Protein AF-A0A3S4KEK2-F1 (afdb_monomer_lite)

Sequence (43 aa):
MGAQVVELGPVNATIHKINECVNAADLQLLARMYQRVM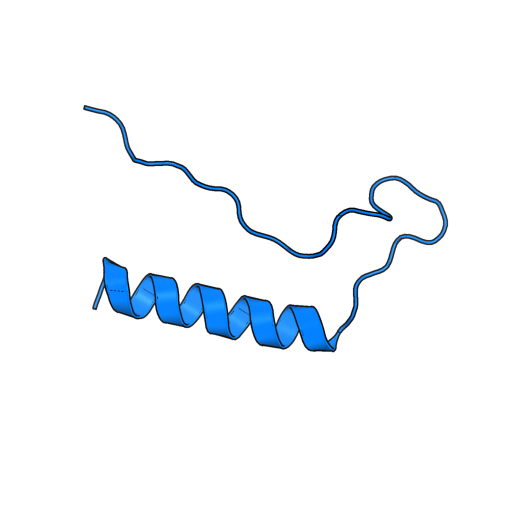EQLVA

Foldseek 3Di:
DDDDDDDDDFDCPCPPHPPDDGDPVVVVVVVVVVVVVCVVPPD

Secondary structure (DSSP, 8-state):
-PPP-----S--TTTTSTT----HHHHHHHHHHHHHHHHHHT-

Radius of gyration: 13.87 Å; chains: 1; bounding box: 32×12×40 Å

pLDDT: mean 97.06, std 5.08, range [70.75, 98.81]

Organism: Klebsiella pneumoniae (NCBI:txid573)

Structure (mmCIF, N/CA/C/O backbone):
data_AF-A0A3S4KEK2-F1
#
_entry.id   AF-A0A3S4KEK2-F1
#
loop_
_atom_site.group_PDB
_atom_site.id
_atom_site.type_symbol
_atom_site.label_atom_id
_atom_site.label_alt_id
_atom_site.label_comp_id
_atom_site.label_asym_id
_atom_site.label_entity_id
_atom_site.label_seq_id
_atom_site.pdbx_PDB_ins_code
_atom_site.Cartn_x
_atom_site.Cartn_y
_atom_site.Cartn_z
_atom_site.occupancy
_atom_site.B_iso_or_equiv
_atom_site.auth_seq_id
_atom_site.auth_comp_id
_atom_site.auth_asym_id
_atom_site.auth_atom_id
_atom_site.pdbx_PDB_model_num
ATOM 1 N N . MET A 1 1 ? 0.459 7.532 26.875 1.00 70.75 1 MET A N 1
ATOM 2 C CA . MET A 1 1 ? 0.415 6.273 26.095 1.00 70.75 1 MET A CA 1
ATOM 3 C C . MET A 1 1 ? 0.427 6.638 24.617 1.00 70.75 1 MET A C 1
ATOM 5 O O . MET A 1 1 ? -0.229 7.612 24.273 1.00 70.75 1 MET A O 1
ATOM 9 N N . GLY A 1 2 ? 1.223 5.949 23.793 1.00 92.00 2 GLY A N 1
ATOM 10 C CA . GLY A 1 2 ? 1.345 6.215 22.351 1.00 92.00 2 GLY A CA 1
ATOM 11 C C . GLY A 1 2 ? 0.330 5.432 21.513 1.00 92.00 2 GLY A C 1
ATOM 12 O O . GLY A 1 2 ? -0.320 4.521 22.023 1.00 92.00 2 GLY A O 1
ATOM 13 N N . ALA A 1 3 ? 0.198 5.795 20.238 1.00 95.38 3 ALA A N 1
ATOM 14 C CA . ALA A 1 3 ? -0.635 5.070 19.282 1.00 95.38 3 ALA A CA 1
ATOM 15 C C . ALA A 1 3 ? 0.006 3.731 18.873 1.00 95.38 3 ALA A C 1
ATOM 17 O O . ALA A 1 3 ? 1.229 3.588 18.894 1.00 95.38 3 ALA A O 1
ATOM 18 N N . GLN A 1 4 ? -0.822 2.766 18.470 1.00 96.75 4 GLN A N 1
ATOM 19 C CA . GLN A 1 4 ? -0.353 1.569 17.769 1.00 96.75 4 GLN A CA 1
ATOM 20 C C . GLN A 1 4 ? -0.108 1.927 16.298 1.00 96.75 4 GLN A C 1
ATOM 22 O O . GLN A 1 4 ? -0.953 2.578 15.685 1.00 96.75 4 GLN A O 1
ATOM 27 N N . VAL A 1 5 ? 1.041 1.530 15.744 1.00 97.12 5 VAL A N 1
ATOM 28 C CA . VAL A 1 5 ? 1.470 1.913 14.388 1.00 97.12 5 VAL A CA 1
ATOM 29 C C . VAL A 1 5 ? 1.812 0.667 13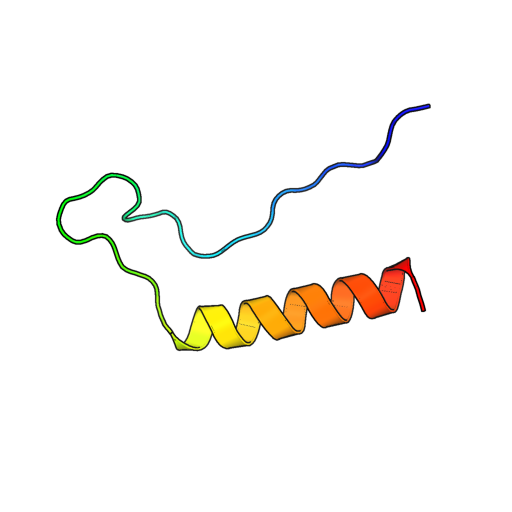.577 1.00 97.12 5 VAL A C 1
ATOM 31 O O . VAL A 1 5 ? 2.583 -0.176 14.032 1.00 97.12 5 VAL A O 1
ATOM 34 N N . VAL A 1 6 ? 1.231 0.565 12.379 1.00 98.25 6 VAL A N 1
ATOM 35 C CA . VAL A 1 6 ? 1.460 -0.508 11.401 1.00 98.25 6 VAL A CA 1
ATOM 36 C C . VAL A 1 6 ? 1.535 0.112 10.006 1.00 98.25 6 VAL A C 1
ATOM 38 O O . VAL A 1 6 ? 0.751 1.005 9.690 1.00 98.25 6 VAL A O 1
ATOM 41 N N . GLU A 1 7 ? 2.441 -0.386 9.165 1.00 98.38 7 GLU A N 1
ATOM 42 C CA . GLU A 1 7 ? 2.532 -0.031 7.746 1.00 98.38 7 GLU A CA 1
ATOM 43 C C . GLU A 1 7 ? 2.040 -1.197 6.880 1.00 98.38 7 GLU A C 1
ATOM 45 O O . GLU A 1 7 ? 2.451 -2.344 7.054 1.00 98.38 7 GLU A O 1
ATOM 50 N N . LEU A 1 8 ? 1.153 -0.898 5.936 1.00 98.50 8 LEU A N 1
ATOM 51 C CA . LEU A 1 8 ? 0.637 -1.836 4.943 1.00 98.50 8 LEU A CA 1
ATOM 52 C C . LEU A 1 8 ? 0.620 -1.108 3.604 1.00 98.50 8 LEU A C 1
ATOM 54 O O . LEU A 1 8 ? 0.140 0.021 3.549 1.00 98.50 8 LEU A O 1
ATOM 58 N N . GLY A 1 9 ? 1.105 -1.742 2.541 1.00 98.50 9 GLY A N 1
ATOM 59 C CA . GLY A 1 9 ? 1.181 -1.154 1.206 1.00 98.50 9 GLY A CA 1
ATOM 60 C C . GLY A 1 9 ? 1.342 -2.216 0.114 1.00 98.50 9 GLY A C 1
ATOM 61 O O . GLY A 1 9 ? 1.289 -3.412 0.414 1.00 98.50 9 GLY A O 1
ATOM 62 N N . PRO A 1 10 ? 1.509 -1.801 -1.154 1.00 98.44 10 PRO A N 1
ATOM 63 C CA . PRO A 1 10 ? 1.717 -2.719 -2.271 1.00 98.44 10 PRO A CA 1
ATOM 64 C C . PRO A 1 10 ? 3.092 -3.406 -2.205 1.00 98.44 10 PRO A C 1
ATOM 66 O O . PRO A 1 10 ? 3.946 -3.069 -1.385 1.00 98.44 10 PRO A O 1
ATOM 69 N N . VAL A 1 11 ? 3.321 -4.368 -3.104 1.00 98.38 11 VAL A N 1
ATOM 70 C CA . VAL A 1 11 ? 4.616 -5.051 -3.242 1.00 98.38 11 VAL A CA 1
ATOM 71 C C . VAL A 1 11 ? 5.731 -4.035 -3.501 1.00 98.38 11 VAL A C 1
ATOM 73 O O . VAL A 1 11 ? 5.654 -3.236 -4.428 1.00 98.38 11 VAL A O 1
ATOM 76 N N . ASN A 1 12 ? 6.800 -4.104 -2.711 1.00 98.31 12 ASN A N 1
ATOM 77 C CA . ASN A 1 12 ? 7.923 -3.167 -2.770 1.00 98.31 12 ASN A CA 1
ATOM 78 C C . ASN A 1 12 ? 9.111 -3.661 -3.619 1.00 98.31 12 ASN A C 1
ATOM 80 O O . ASN A 1 12 ? 10.157 -3.025 -3.638 1.00 98.31 12 ASN A O 1
ATOM 84 N N . ALA A 1 13 ? 8.985 -4.782 -4.332 1.00 98.62 13 ALA A N 1
ATOM 85 C CA . ALA A 1 13 ? 10.104 -5.427 -5.027 1.00 98.62 13 ALA A CA 1
ATOM 86 C C . ALA A 1 13 ? 10.815 -4.531 -6.064 1.00 98.62 13 ALA A C 1
ATOM 88 O O . ALA A 1 13 ? 11.987 -4.757 -6.371 1.00 98.62 13 ALA A O 1
ATOM 89 N N . THR A 1 14 ? 10.125 -3.523 -6.608 1.00 98.69 14 THR A N 1
ATOM 90 C CA . THR A 1 14 ? 10.652 -2.648 -7.664 1.00 98.69 14 THR A CA 1
ATOM 91 C C . THR A 1 14 ? 10.925 -1.213 -7.214 1.00 98.69 14 THR A C 1
ATOM 93 O O . THR A 1 14 ? 11.288 -0.404 -8.065 1.00 98.69 14 THR A O 1
ATOM 96 N N . ILE A 1 15 ? 10.753 -0.872 -5.928 1.00 98.44 15 ILE A N 1
ATOM 97 C CA . ILE A 1 15 ? 10.987 0.504 -5.460 1.00 98.44 15 ILE A CA 1
ATOM 98 C C . ILE A 1 15 ? 12.446 0.908 -5.705 1.00 98.44 15 ILE A C 1
ATOM 100 O O . ILE A 1 15 ? 13.362 0.103 -5.502 1.00 98.44 15 ILE A O 1
ATOM 104 N N . HIS A 1 16 ? 12.676 2.146 -6.145 1.00 97.94 16 HIS A N 1
ATOM 105 C CA . HIS A 1 16 ? 14.016 2.662 -6.464 1.00 97.94 16 HIS A CA 1
ATOM 106 C C . HIS A 1 16 ? 14.748 1.872 -7.573 1.00 97.94 16 HIS A C 1
ATOM 108 O O . HIS A 1 16 ? 15.979 1.747 -7.563 1.00 97.94 16 HIS A O 1
ATOM 114 N N . LYS A 1 17 ? 14.008 1.326 -8.547 1.00 98.56 17 LYS A N 1
ATOM 115 C CA . LYS A 1 17 ? 14.549 0.651 -9.743 1.00 98.56 17 LYS A CA 1
ATOM 116 C C . LYS A 1 17 ? 14.045 1.329 -11.019 1.00 98.56 17 LYS A C 1
ATOM 118 O O . LYS A 1 17 ? 13.028 2.003 -11.012 1.00 98.56 17 LYS A O 1
ATOM 123 N N . ILE A 1 18 ? 14.752 1.124 -12.135 1.00 98.00 18 ILE A N 1
ATOM 124 C CA . ILE A 1 18 ? 14.446 1.780 -13.424 1.00 98.00 18 ILE A CA 1
ATOM 125 C C . ILE A 1 18 ? 13.023 1.460 -13.913 1.00 98.00 18 ILE A C 1
ATOM 127 O O . ILE A 1 18 ? 12.321 2.352 -14.369 1.00 98.00 18 ILE A O 1
ATOM 131 N N . ASN A 1 19 ? 12.593 0.201 -13.794 1.00 98.50 19 ASN A N 1
ATOM 132 C CA . ASN A 1 19 ? 11.263 -0.255 -14.211 1.00 98.50 19 ASN A CA 1
ATOM 133 C C . ASN A 1 19 ? 10.346 -0.438 -12.995 1.00 98.50 19 ASN A C 1
ATOM 135 O O . ASN A 1 19 ? 9.790 -1.518 -12.792 1.00 98.50 19 ASN A O 1
ATOM 139 N N . GLU A 1 20 ? 10.261 0.585 -12.145 1.00 98.31 20 GLU A N 1
ATOM 140 C CA . GLU A 1 20 ? 9.361 0.577 -10.994 1.00 98.31 20 GLU A CA 1
ATOM 141 C C . GLU A 1 20 ? 7.907 0.432 -11.453 1.00 98.31 20 GLU A C 1
ATOM 143 O O . GLU A 1 20 ? 7.427 1.182 -12.305 1.00 98.31 20 GLU A O 1
ATOM 148 N N . CYS A 1 21 ? 7.209 -0.568 -10.919 1.00 98.62 21 CYS A N 1
ATOM 149 C CA . CYS A 1 21 ? 5.830 -0.835 -11.279 1.00 98.62 21 CYS A CA 1
ATOM 150 C C . CYS A 1 21 ? 5.057 -1.455 -10.115 1.00 98.62 21 CYS A C 1
ATOM 152 O O . CYS A 1 21 ? 5.613 -1.956 -9.143 1.00 98.62 21 CYS A O 1
ATOM 154 N N . VAL A 1 22 ? 3.735 -1.429 -10.234 1.00 98.56 22 VAL A N 1
ATOM 155 C CA . VAL A 1 22 ? 2.815 -2.054 -9.287 1.00 98.56 22 VAL A CA 1
ATOM 156 C C . VAL A 1 22 ? 1.707 -2.746 -10.067 1.00 98.56 22 VAL A C 1
ATOM 158 O O . VAL A 1 22 ? 1.303 -2.281 -11.135 1.00 98.56 22 VAL A O 1
ATOM 161 N N . ASN A 1 23 ? 1.206 -3.866 -9.552 1.00 98.75 23 ASN A N 1
ATOM 162 C CA . ASN A 1 23 ? 0.055 -4.527 -10.149 1.00 98.75 23 ASN A CA 1
ATOM 163 C C . ASN A 1 23 ? -1.215 -3.696 -9.891 1.00 98.75 23 ASN A C 1
ATOM 165 O O . ASN A 1 23 ? -1.574 -3.424 -8.746 1.00 98.75 23 ASN A O 1
ATOM 169 N N . ALA A 1 24 ? -1.920 -3.310 -10.955 1.00 98.56 24 ALA A N 1
ATOM 170 C C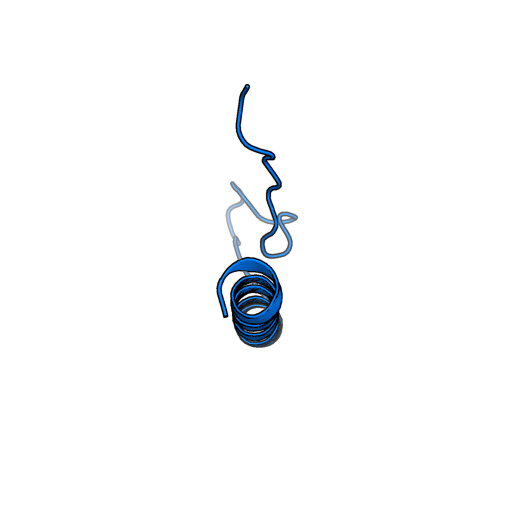A . ALA A 1 24 ? -3.126 -2.491 -10.847 1.00 98.56 24 ALA A CA 1
ATOM 171 C C . ALA A 1 24 ? -4.255 -3.171 -10.045 1.00 98.56 24 ALA A C 1
ATOM 173 O O . ALA A 1 24 ? -4.992 -2.493 -9.328 1.00 98.56 24 ALA A O 1
ATOM 174 N N . ALA A 1 25 ? -4.383 -4.500 -10.126 1.00 98.69 25 ALA A N 1
ATOM 175 C CA . ALA A 1 25 ? -5.387 -5.244 -9.364 1.00 98.69 25 ALA A CA 1
ATOM 176 C C . ALA A 1 25 ? -5.089 -5.228 -7.854 1.00 98.69 25 ALA A C 1
ATOM 178 O O . ALA A 1 25 ? -6.015 -5.140 -7.042 1.00 98.69 25 ALA A O 1
ATOM 179 N N . ASP A 1 26 ? -3.808 -5.229 -7.472 1.00 98.75 26 ASP A N 1
ATOM 180 C CA . ASP A 1 26 ? -3.399 -5.159 -6.066 1.00 98.75 26 ASP A CA 1
ATOM 181 C C . ASP A 1 26 ? -3.749 -3.802 -5.448 1.00 98.75 26 ASP A C 1
ATOM 183 O O . ASP A 1 26 ? -4.130 -3.747 -4.282 1.00 98.75 26 ASP A O 1
ATOM 187 N N . LEU A 1 27 ? -3.726 -2.712 -6.225 1.00 98.75 27 LEU A N 1
ATOM 188 C CA . LEU A 1 27 ? -4.175 -1.398 -5.744 1.00 98.75 27 LEU A CA 1
ATOM 189 C C . LEU A 1 27 ? -5.674 -1.386 -5.411 1.00 98.75 27 LEU A C 1
ATOM 191 O O . LEU A 1 27 ? -6.083 -0.823 -4.395 1.00 98.75 27 LEU A O 1
ATOM 195 N N . GLN A 1 28 ? -6.501 -2.041 -6.230 1.00 98.69 28 GLN A N 1
ATOM 196 C CA . GLN A 1 28 ? -7.936 -2.173 -5.954 1.00 98.69 28 GLN A CA 1
ATOM 197 C C . GLN A 1 28 ? -8.188 -3.017 -4.701 1.00 98.69 28 GLN A C 1
ATOM 199 O O . GLN A 1 28 ? -9.077 -2.712 -3.902 1.00 98.69 28 GLN A O 1
ATOM 204 N N . LEU A 1 29 ? -7.409 -4.085 -4.516 1.00 98.75 29 LEU A N 1
ATOM 205 C CA . LEU A 1 29 ? -7.476 -4.904 -3.313 1.00 98.75 29 LEU A CA 1
ATOM 206 C C . LEU A 1 29 ? -7.039 -4.116 -2.070 1.00 98.75 29 LEU A C 1
ATOM 208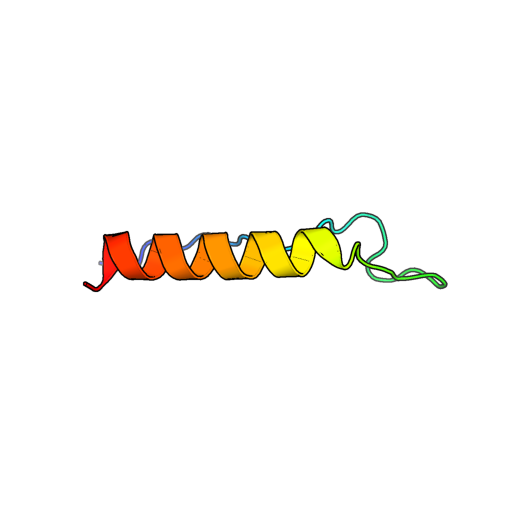 O O . LEU A 1 29 ? -7.742 -4.158 -1.061 1.00 98.75 29 LEU A O 1
ATOM 212 N N . LEU A 1 30 ? -5.943 -3.361 -2.159 1.00 98.75 30 LEU A N 1
ATOM 213 C CA . LEU A 1 30 ? -5.425 -2.532 -1.071 1.00 98.75 30 LEU A CA 1
ATOM 214 C C . LEU A 1 30 ? -6.449 -1.478 -0.624 1.00 98.75 30 LEU A C 1
ATOM 216 O O . LEU A 1 30 ? -6.666 -1.306 0.574 1.00 98.75 30 LEU A O 1
ATOM 220 N N . ALA A 1 31 ? -7.154 -0.841 -1.564 1.00 98.75 31 ALA A N 1
ATOM 221 C CA . ALA A 1 31 ? -8.237 0.089 -1.240 1.00 98.75 31 ALA A CA 1
ATOM 222 C C . ALA A 1 31 ? -9.354 -0.582 -0.416 1.00 98.75 31 ALA A C 1
ATOM 224 O O . ALA A 1 31 ? -9.792 -0.036 0.598 1.00 98.75 31 ALA A O 1
ATOM 225 N N . ARG A 1 32 ? -9.769 -1.802 -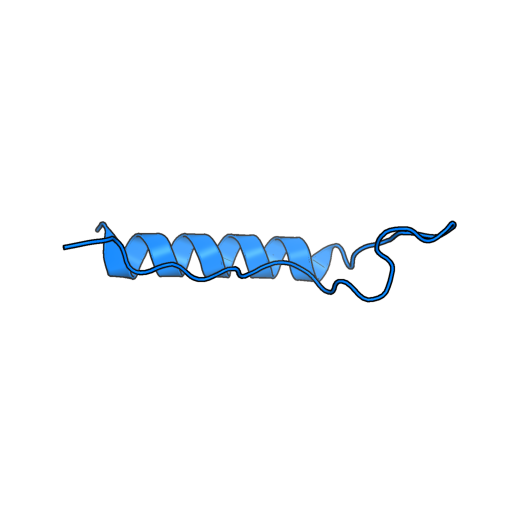0.796 1.00 98.81 32 ARG A N 1
ATOM 226 C CA . ARG A 1 32 ? -10.757 -2.587 -0.030 1.00 98.81 32 ARG A CA 1
ATOM 227 C C . ARG A 1 32 ? -10.243 -2.978 1.356 1.00 98.81 32 ARG A C 1
ATOM 229 O O . ARG A 1 32 ? -11.019 -2.980 2.309 1.00 98.81 32 ARG A O 1
ATOM 236 N N . MET A 1 33 ? -8.953 -3.291 1.486 1.00 98.75 33 MET A N 1
ATOM 237 C CA . MET A 1 33 ? -8.338 -3.579 2.785 1.00 98.75 33 MET A CA 1
ATOM 238 C C . MET A 1 33 ? -8.382 -2.357 3.704 1.00 98.75 33 MET A C 1
ATOM 240 O O . MET A 1 33 ? -8.855 -2.478 4.831 1.00 98.75 33 MET A O 1
ATOM 244 N N . TYR A 1 34 ? -7.968 -1.178 3.227 1.00 98.62 34 TYR A N 1
ATOM 245 C CA . TYR A 1 34 ? -8.039 0.044 4.033 1.00 98.62 34 TYR A CA 1
ATOM 246 C C . TYR A 1 34 ? -9.471 0.407 4.421 1.00 98.62 34 TYR A C 1
ATOM 248 O O . TYR A 1 34 ? -9.704 0.756 5.576 1.00 98.62 34 TYR A O 1
ATOM 256 N N . GLN A 1 35 ? -10.439 0.266 3.509 1.00 98.69 35 GLN A N 1
ATOM 257 C CA . GLN A 1 35 ? -11.856 0.441 3.844 1.00 98.69 35 GLN A CA 1
ATOM 258 C C . GLN A 1 35 ? -12.275 -0.484 4.988 1.00 98.69 35 GLN A C 1
ATOM 260 O O . GLN A 1 35 ? -12.872 -0.030 5.960 1.00 98.69 35 GLN A O 1
ATOM 265 N N . ARG A 1 36 ? -11.906 -1.764 4.921 1.00 98.69 36 ARG A N 1
ATOM 266 C CA . ARG A 1 36 ? -12.255 -2.732 5.962 1.00 98.69 36 ARG A CA 1
ATOM 267 C C . ARG A 1 36 ? -11.550 -2.474 7.296 1.00 98.69 36 ARG A C 1
ATOM 269 O O . ARG A 1 36 ? -12.092 -2.817 8.344 1.00 98.69 36 ARG A O 1
ATOM 276 N N . VAL A 1 37 ? -10.349 -1.898 7.281 1.00 98.38 37 VAL A N 1
ATOM 277 C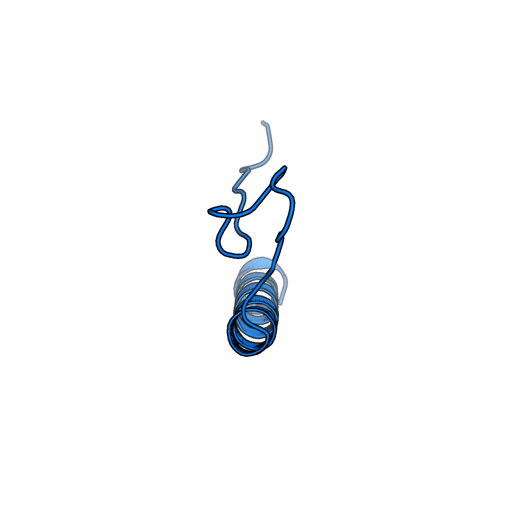 CA . VAL A 1 37 ? -9.670 -1.435 8.501 1.00 98.38 37 VAL A CA 1
ATOM 278 C C . VAL A 1 37 ? -10.419 -0.248 9.101 1.00 98.38 37 VAL A C 1
ATOM 280 O O . VAL A 1 37 ? -10.692 -0.256 10.296 1.00 98.38 37 VAL A O 1
ATOM 283 N N . MET A 1 38 ? -10.810 0.731 8.280 1.00 98.44 38 MET A N 1
ATOM 284 C CA . MET A 1 38 ? -11.626 1.861 8.735 1.00 98.44 38 MET A CA 1
ATOM 285 C C . MET A 1 38 ? -12.950 1.375 9.347 1.00 98.44 38 MET A C 1
ATOM 287 O O . MET A 1 38 ? -13.249 1.722 10.483 1.00 98.44 38 MET A O 1
ATOM 291 N N . GLU A 1 39 ? -13.684 0.489 8.670 1.00 98.56 39 GLU A N 1
ATOM 292 C CA . GLU A 1 39 ? -14.928 -0.105 9.193 1.00 98.56 39 GLU A CA 1
ATOM 293 C C . GLU A 1 39 ? -14.753 -0.784 10.561 1.00 98.56 39 GLU A C 1
ATOM 295 O O . GLU A 1 39 ? -15.668 -0.756 11.370 1.00 98.56 39 GLU A O 1
ATOM 300 N N . GLN A 1 40 ? -13.602 -1.401 10.837 1.00 98.19 40 GLN A N 1
ATOM 301 C CA . GLN A 1 40 ? -13.369 -2.103 12.106 1.00 98.19 40 GLN A CA 1
ATOM 302 C C . GLN A 1 40 ? -12.880 -1.197 13.239 1.00 98.19 40 GLN A C 1
ATOM 304 O O . GLN A 1 40 ? -12.981 -1.584 14.401 1.00 98.19 40 GLN A O 1
ATOM 309 N N . LEU A 1 41 ? -12.288 -0.046 12.915 1.00 97.56 41 LEU A N 1
ATOM 310 C CA . LEU A 1 41 ? -11.641 0.822 13.900 1.00 97.56 41 LEU A CA 1
ATOM 311 C C . LEU A 1 41 ? -12.413 2.113 14.183 1.00 97.56 41 LEU A C 1
ATOM 313 O O . LEU A 1 41 ? -12.200 2.696 15.246 1.00 97.56 41 LEU A O 1
ATOM 317 N N . VAL A 1 42 ? -13.251 2.588 13.252 1.00 95.94 42 VAL A N 1
ATOM 318 C CA . VAL A 1 42 ? -13.918 3.898 13.375 1.00 95.94 42 VAL A CA 1
ATOM 319 C C . VAL A 1 42 ? -15.439 3.891 13.216 1.00 95.94 42 VAL A C 1
ATOM 321 O O . VAL A 1 42 ? -16.054 4.885 13.600 1.00 95.94 42 VAL A O 1
ATOM 324 N N . ALA A 1 43 ? -16.040 2.844 12.643 1.00 79.44 43 ALA A N 1
ATOM 325 C CA . ALA A 1 43 ? -17.495 2.731 12.474 1.00 79.44 43 ALA A CA 1
ATOM 326 C C . ALA A 1 43 ? -18.133 1.957 13.636 1.00 79.44 43 ALA A C 1
ATOM 328 O O . ALA A 1 43 ? -19.271 2.320 14.009 1.00 79.44 43 ALA A O 1
#